Protein AF-A0A838DM68-F1 (afdb_monomer)

pLDDT: mean 91.08, std 8.53, range [46.16, 98.0]

Nearest PDB structures (foldseek):
  7clg-assembly1_A  TM=1.934E-01  e=6.313E-01  Staphylococcus aureus subsp. aureus USA300
  8fw5-assembly1_G  TM=3.088E-01  e=2.052E+00  Escherichia coli
  6ptv-assembly2_C  TM=2.788E-01  e=3.215E+00  Rickettsia rickettsii str. 'Sheila Smith'
  6uks-assembly1_A  TM=2.794E-01  e=6.670E+00  Mus musculus

Mean predicted aligned error: 4.14 Å

Foldseek 3Di:
DFWKKKKFWADPDDLVVVVVVLCVLVVFDWDWDDDPVFIWIWTDDPWKIKIKGADPDPDDPNDHSVNGGIMIIIATDPDDDPVCRVVVNVVVQVSSNVSVVVVLRIWIWMATRVNGTDDTDHD

Sequence (123 aa):
MAREMDIFVNTEESLEEFTNVLESLVGISAQRCSTNDEIWYELQDERTSLSVGTHEYINNQGMNFEAYRYDIEVREINIREAEERVQWLHDTAFMIFNRLKDTRRYPLLLADDLQKKVEEYQP

Radius of gyration: 13.77 Å; Cα contacts (8 Å, |Δi|>4): 224; chains: 1; bounding box: 33×27×34 Å

Solvent-accessible surface area (backbone atoms only — not comparable to full-atom values): 7014 Å² total; per-residue (Å²): 129,86,78,47,36,39,42,32,33,30,66,91,63,52,74,67,62,49,45,56,51,49,26,70,72,73,74,39,71,70,45,85,45,69,65,99,88,48,66,36,33,38,32,64,65,87,48,40,38,35,41,40,32,69,71,86,59,66,68,50,99,90,43,66,45,70,70,31,59,30,36,37,41,40,38,65,37,91,63,84,52,69,68,57,38,56,52,51,41,51,54,50,48,52,51,53,50,49,57,52,50,72,66,50,78,38,37,36,37,35,28,53,52,93,88,32,83,71,50,75,47,75,102

Secondary structure (DSSP, 8-state):
----EEEEE--SS-HHHHHHHHHHHHT-PEEEEE-SS-EEEEEE-SSEEEEEE---PPPBTTB-GGG--EEEEEEE-S---HHHHHHHHHHHHHHHHHHHHHHT-S-EEEEESTT-EEEEE--

Structure (mmCIF, N/CA/C/O backbone):
data_AF-A0A838DM68-F1
#
_entry.id   AF-A0A838DM68-F1
#
loop_
_atom_site.group_PDB
_atom_site.id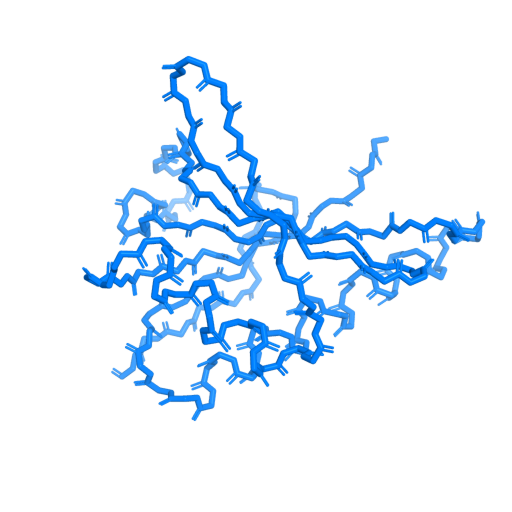
_atom_site.type_symbol
_atom_site.label_atom_id
_atom_site.label_alt_id
_atom_site.label_comp_id
_atom_site.label_asym_id
_atom_site.label_entity_id
_atom_site.label_seq_id
_atom_site.pdbx_PDB_ins_code
_atom_site.Cartn_x
_atom_site.Cartn_y
_atom_site.Cartn_z
_atom_site.occupancy
_atom_site.B_iso_or_equiv
_atom_site.auth_seq_id
_atom_site.auth_comp_id
_atom_site.auth_asym_id
_atom_site.auth_atom_id
_atom_site.pdbx_PDB_model_num
ATOM 1 N N . MET A 1 1 ? 8.138 11.518 -16.009 1.00 46.16 1 MET A N 1
ATOM 2 C CA . MET A 1 1 ? 7.432 11.453 -14.717 1.00 46.16 1 MET A CA 1
ATOM 3 C C . MET A 1 1 ? 7.438 9.995 -14.311 1.00 46.16 1 MET A C 1
ATOM 5 O O . MET A 1 1 ? 7.259 9.165 -15.199 1.00 46.16 1 MET A O 1
ATOM 9 N N . ALA A 1 2 ? 7.791 9.687 -13.063 1.00 53.88 2 ALA A N 1
ATOM 10 C CA . ALA A 1 2 ? 7.577 8.341 -12.540 1.00 53.88 2 ALA A CA 1
ATOM 11 C C . ALA A 1 2 ? 6.063 8.101 -12.557 1.00 53.88 2 ALA A C 1
ATOM 13 O O . ALA A 1 2 ? 5.314 9.038 -12.287 1.00 53.88 2 ALA A O 1
ATOM 14 N N . ARG A 1 3 ? 5.623 6.929 -13.013 1.00 67.44 3 ARG A N 1
ATOM 15 C CA . ARG A 1 3 ? 4.222 6.546 -12.847 1.00 67.44 3 ARG A CA 1
ATOM 16 C C . ARG A 1 3 ? 4.103 5.988 -11.440 1.00 67.44 3 ARG A C 1
ATOM 18 O O . ARG A 1 3 ? 4.962 5.219 -11.035 1.00 67.44 3 ARG A O 1
ATOM 25 N N . GLU A 1 4 ? 3.064 6.386 -10.736 1.00 78.62 4 GLU A N 1
ATOM 26 C CA . GLU A 1 4 ? 2.697 5.834 -9.439 1.00 78.62 4 GLU A CA 1
ATOM 27 C C . GLU A 1 4 ? 1.261 5.324 -9.532 1.00 78.62 4 GLU A C 1
ATOM 29 O O . GLU A 1 4 ? 0.455 5.802 -10.343 1.00 78.62 4 GLU A O 1
ATOM 34 N N . MET A 1 5 ? 0.983 4.273 -8.771 1.00 92.19 5 MET A N 1
ATOM 35 C CA . MET A 1 5 ? -0.366 3.763 -8.590 1.00 92.19 5 MET A CA 1
ATOM 36 C C . MET A 1 5 ? -0.701 3.826 -7.115 1.00 92.19 5 MET A C 1
ATOM 38 O O . MET A 1 5 ? 0.067 3.336 -6.288 1.00 92.19 5 MET A O 1
ATOM 42 N N . ASP A 1 6 ? -1.875 4.364 -6.820 1.00 93.94 6 ASP A N 1
ATOM 43 C CA . ASP A 1 6 ? -2.329 4.579 -5.456 1.00 93.94 6 ASP A CA 1
ATOM 44 C C . ASP A 1 6 ? -3.500 3.660 -5.146 1.00 93.94 6 ASP A C 1
ATOM 46 O O . ASP A 1 6 ? -4.475 3.555 -5.906 1.00 93.94 6 ASP A O 1
ATOM 50 N N . ILE A 1 7 ? -3.404 2.989 -4.003 1.00 95.88 7 ILE A N 1
ATOM 51 C CA . ILE A 1 7 ? -4.496 2.211 -3.430 1.00 95.88 7 ILE A CA 1
ATOM 52 C C . ILE A 1 7 ? -5.001 2.953 -2.205 1.00 95.88 7 ILE A C 1
ATOM 54 O O . ILE A 1 7 ? -4.374 2.952 -1.152 1.00 95.88 7 ILE A O 1
ATOM 58 N N . PHE A 1 8 ? -6.177 3.539 -2.339 1.00 95.81 8 PHE A N 1
ATOM 59 C CA . PHE A 1 8 ? -6.879 4.230 -1.276 1.00 95.81 8 PHE A CA 1
ATOM 60 C C . PHE A 1 8 ? -7.667 3.244 -0.427 1.00 95.81 8 PHE A C 1
ATOM 62 O O . PHE A 1 8 ? -8.373 2.375 -0.948 1.00 95.81 8 PHE A O 1
ATOM 69 N N . VAL A 1 9 ? -7.572 3.404 0.888 1.00 96.44 9 VAL A N 1
ATOM 70 C CA . VAL A 1 9 ? -8.137 2.492 1.878 1.00 96.44 9 VAL A CA 1
ATOM 71 C C . VAL A 1 9 ? -8.932 3.278 2.908 1.00 96.44 9 VAL A C 1
ATOM 73 O O . VAL A 1 9 ? -8.436 4.206 3.550 1.00 96.44 9 VAL A O 1
ATOM 76 N N . ASN A 1 10 ? -10.189 2.886 3.090 1.00 95.44 10 ASN A N 1
ATOM 77 C CA . ASN A 1 10 ? -10.987 3.361 4.206 1.00 95.44 10 ASN A CA 1
ATOM 78 C C . ASN A 1 10 ? -10.952 2.319 5.326 1.00 95.44 10 ASN A C 1
ATOM 80 O O . ASN A 1 10 ? -11.292 1.154 5.122 1.00 95.44 10 ASN A O 1
ATOM 84 N N . THR A 1 11 ? -10.526 2.737 6.511 1.00 94.88 11 THR A N 1
ATOM 85 C CA . THR A 1 11 ? -10.497 1.889 7.698 1.00 94.88 11 THR A CA 1
ATOM 86 C C . THR A 1 11 ? -10.563 2.739 8.963 1.00 94.88 11 THR A C 1
ATOM 88 O O . THR A 1 11 ? -10.032 3.853 9.024 1.00 94.88 11 THR A O 1
ATOM 91 N N . GLU A 1 12 ? -11.210 2.199 9.993 1.00 93.50 12 GLU A N 1
ATOM 92 C CA . GLU A 1 12 ? -11.199 2.776 11.342 1.00 93.50 12 GLU A CA 1
ATOM 93 C C . GLU A 1 12 ? -9.933 2.385 12.122 1.00 93.50 12 GLU A C 1
ATOM 95 O O . GLU A 1 12 ? -9.602 3.026 13.122 1.00 93.50 12 GLU A O 1
ATOM 100 N N . GLU A 1 13 ? -9.204 1.373 11.642 1.00 95.44 13 GLU A N 1
ATOM 101 C CA . GLU A 1 13 ? -7.940 0.909 12.216 1.00 95.44 13 GLU A CA 1
ATOM 102 C C . GLU A 1 13 ? -6.899 2.030 12.226 1.00 95.44 13 GLU A C 1
ATOM 104 O O . GLU A 1 13 ? -6.922 2.953 11.405 1.00 95.44 13 GLU A O 1
ATOM 109 N N . SER A 1 14 ? -5.973 1.962 13.177 1.00 96.19 14 SER A N 1
ATOM 110 C CA . SER A 1 14 ? -4.801 2.830 13.159 1.00 96.19 14 SER A CA 1
ATOM 111 C C . SER A 1 14 ? -3.884 2.493 11.978 1.00 96.19 14 SER A C 1
ATOM 113 O O . SER A 1 14 ? -3.875 1.370 11.472 1.00 96.19 14 SER A O 1
ATOM 115 N N . LEU A 1 15 ? -3.057 3.460 11.569 1.00 96.31 15 LEU A N 1
ATOM 116 C CA . LEU A 1 15 ? -2.091 3.273 10.484 1.00 96.31 15 LEU A CA 1
ATOM 117 C C . LEU A 1 15 ? -1.134 2.103 10.769 1.00 96.31 15 LEU A C 1
ATOM 119 O O . LEU A 1 15 ? -0.785 1.360 9.860 1.00 96.31 15 LEU A O 1
ATOM 123 N N . GLU A 1 16 ? -0.742 1.912 12.031 1.00 96.62 16 GLU A N 1
ATOM 124 C CA . GLU A 1 16 ? 0.112 0.798 12.459 1.00 96.62 16 GLU A CA 1
ATOM 125 C C . GLU A 1 16 ? -0.599 -0.555 12.318 1.00 96.62 16 GLU A C 1
ATOM 127 O O . GLU A 1 16 ? -0.048 -1.482 11.730 1.00 96.62 16 GLU A O 1
ATOM 132 N N . GLU A 1 17 ? -1.843 -0.671 12.793 1.00 96.88 17 GLU A N 1
ATOM 133 C CA . GLU A 1 17 ? -2.635 -1.901 12.654 1.00 96.88 17 GLU A CA 1
ATOM 134 C C . GLU A 1 17 ? -2.864 -2.266 11.187 1.00 96.88 17 GLU A C 1
ATOM 136 O O . GLU A 1 17 ? -2.680 -3.423 10.804 1.00 96.88 17 GLU A O 1
ATOM 141 N N . PHE A 1 18 ? -3.211 -1.276 10.363 1.00 97.44 18 PHE A N 1
ATOM 142 C CA . PHE A 1 18 ? -3.375 -1.470 8.930 1.00 97.44 18 PHE A CA 1
ATOM 143 C C . PHE A 1 18 ? -2.062 -1.900 8.263 1.00 97.44 18 PHE A C 1
ATOM 145 O O . PHE A 1 18 ? -2.042 -2.856 7.485 1.00 97.44 18 PHE A O 1
ATOM 152 N N . THR A 1 19 ? -0.949 -1.252 8.612 1.00 97.25 19 THR A N 1
ATOM 153 C CA . THR A 1 19 ? 0.369 -1.595 8.065 1.00 97.25 19 THR A CA 1
ATOM 154 C C . THR A 1 19 ? 0.761 -3.029 8.421 1.00 97.25 19 THR A C 1
ATOM 156 O O . THR A 1 19 ? 1.207 -3.755 7.541 1.00 97.25 19 THR A O 1
ATOM 159 N N . ASN A 1 20 ? 0.506 -3.496 9.647 1.00 96.50 20 ASN A N 1
ATOM 160 C CA . ASN A 1 20 ? 0.779 -4.886 10.045 1.00 96.50 20 ASN A CA 1
ATOM 161 C C . ASN A 1 20 ? -0.023 -5.909 9.211 1.00 96.50 20 ASN A C 1
ATOM 163 O O . ASN A 1 20 ? 0.456 -7.006 8.893 1.00 96.50 20 ASN A O 1
ATOM 167 N N . VAL A 1 21 ? -1.264 -5.565 8.839 1.00 95.38 21 VAL A N 1
ATOM 168 C CA . VAL A 1 21 ? -2.061 -6.378 7.906 1.00 95.38 21 VAL A CA 1
ATOM 169 C C . VAL A 1 21 ? -1.407 -6.376 6.528 1.00 95.38 21 VAL A C 1
ATOM 171 O O . VAL A 1 21 ? -1.262 -7.443 5.930 1.00 95.38 21 VAL A O 1
ATOM 174 N N . LEU A 1 22 ? -0.975 -5.211 6.039 1.00 96.06 22 LEU A N 1
ATOM 175 C CA . LEU A 1 22 ? -0.311 -5.096 4.746 1.00 96.06 22 LEU A CA 1
ATOM 176 C C . LEU A 1 22 ? 0.994 -5.898 4.701 1.00 96.06 22 LEU A C 1
ATOM 178 O O . LEU A 1 22 ? 1.165 -6.677 3.768 1.00 96.06 22 LEU A O 1
ATOM 182 N N . GLU A 1 23 ? 1.856 -5.794 5.717 1.00 96.12 23 GLU A N 1
ATOM 183 C CA . GLU A 1 23 ? 3.083 -6.595 5.852 1.00 96.12 23 GLU A CA 1
ATOM 184 C C . GLU A 1 23 ? 2.790 -8.090 5.703 1.00 96.12 23 GLU A C 1
ATOM 186 O O . GLU A 1 23 ? 3.454 -8.795 4.943 1.00 96.12 23 GLU A O 1
ATOM 191 N N . SER A 1 24 ? 1.749 -8.572 6.389 1.00 94.94 24 SER A N 1
ATOM 192 C CA . SER A 1 24 ? 1.332 -9.976 6.337 1.00 94.94 24 SER A CA 1
ATOM 193 C C . SER A 1 24 ? 0.818 -10.378 4.952 1.00 94.94 24 SER A C 1
ATOM 195 O O . SER A 1 24 ? 1.008 -11.518 4.526 1.00 94.94 24 SER A O 1
ATOM 197 N N . LEU A 1 25 ? 0.164 -9.455 4.240 1.00 93.88 25 LEU A N 1
ATOM 198 C CA . LEU A 1 25 ? -0.359 -9.689 2.896 1.00 93.88 25 LEU A CA 1
ATOM 199 C C . LEU A 1 25 ? 0.733 -9.683 1.833 1.00 93.88 25 LEU A C 1
ATOM 201 O O . LEU A 1 25 ? 0.629 -10.466 0.890 1.00 93.88 25 LEU A O 1
ATOM 205 N N . VAL A 1 26 ? 1.742 -8.818 1.937 1.00 92.88 26 VAL A N 1
ATOM 206 C CA . VAL A 1 26 ? 2.797 -8.684 0.916 1.00 92.88 26 VAL A CA 1
ATOM 207 C C . VAL A 1 26 ? 4.049 -9.498 1.241 1.00 92.88 26 VAL A C 1
ATOM 209 O O . VAL A 1 26 ? 4.782 -9.867 0.329 1.00 92.88 26 VAL A O 1
ATOM 212 N N . GLY A 1 27 ? 4.257 -9.858 2.509 1.00 94.19 27 GLY A N 1
ATOM 213 C CA . GLY A 1 27 ? 5.429 -10.600 2.974 1.00 94.19 27 GLY A CA 1
ATOM 214 C C . GLY A 1 27 ? 6.696 -9.746 3.085 1.00 94.19 27 GLY A C 1
ATOM 215 O O . GLY A 1 27 ? 7.796 -10.289 3.018 1.00 94.19 27 GLY A O 1
ATOM 216 N N . ILE A 1 28 ? 6.548 -8.427 3.229 1.00 94.50 28 ILE A N 1
ATOM 217 C CA . ILE A 1 28 ? 7.638 -7.450 3.339 1.00 94.50 28 ILE A CA 1
ATOM 218 C C . ILE A 1 28 ? 7.476 -6.737 4.676 1.00 94.50 28 ILE A C 1
ATOM 220 O O . ILE A 1 28 ? 6.361 -6.382 5.048 1.00 94.50 28 ILE A O 1
ATOM 224 N N . SER A 1 29 ? 8.578 -6.541 5.394 1.00 96.25 29 SER A N 1
ATOM 225 C CA . SER A 1 29 ? 8.564 -5.791 6.648 1.00 96.25 29 SER A CA 1
ATOM 226 C C . SER A 1 29 ? 8.516 -4.288 6.392 1.00 96.25 29 SER A C 1
ATOM 228 O O . SER A 1 29 ? 9.229 -3.766 5.536 1.00 96.25 29 SER A O 1
ATOM 230 N N . ALA A 1 30 ? 7.699 -3.608 7.177 1.00 96.75 30 ALA A N 1
ATOM 231 C CA . ALA A 1 30 ? 7.520 -2.181 7.198 1.00 96.75 30 ALA A CA 1
ATOM 232 C C . ALA A 1 30 ? 8.541 -1.522 8.120 1.00 96.75 30 ALA A C 1
ATOM 234 O O . ALA A 1 30 ? 8.799 -1.943 9.251 1.00 96.75 30 ALA A O 1
ATOM 235 N N . GLN A 1 31 ? 9.085 -0.416 7.643 1.00 97.44 31 GLN A N 1
ATOM 236 C CA . GLN A 1 31 ? 9.862 0.510 8.432 1.00 97.44 31 GLN A CA 1
ATOM 237 C C . GLN A 1 31 ? 8.992 1.719 8.755 1.00 97.44 31 GLN A C 1
ATOM 239 O O . GLN A 1 31 ? 8.477 2.385 7.861 1.00 97.44 31 GLN A O 1
ATOM 244 N N . ARG A 1 32 ? 8.854 2.032 10.044 1.00 96.94 32 ARG A N 1
ATOM 245 C CA . ARG A 1 32 ? 8.188 3.262 10.473 1.00 96.94 32 ARG A CA 1
ATOM 246 C C . ARG A 1 32 ? 9.069 4.468 10.162 1.00 96.94 32 ARG A C 1
ATOM 248 O O . ARG A 1 32 ? 10.194 4.561 10.660 1.00 96.94 32 ARG A O 1
ATOM 255 N N . CYS A 1 33 ? 8.510 5.421 9.439 1.00 96.12 33 CYS A N 1
ATOM 256 C CA . CYS A 1 33 ? 9.110 6.705 9.127 1.00 96.12 33 CYS A CA 1
ATOM 257 C C . CYS A 1 33 ? 8.288 7.829 9.772 1.00 96.12 33 CYS A C 1
ATOM 259 O O . CYS A 1 33 ? 7.094 7.691 10.042 1.00 96.12 33 CYS A O 1
ATOM 261 N N . SER A 1 34 ? 8.942 8.938 10.106 1.00 95.06 34 SER A N 1
ATOM 262 C CA . SER A 1 34 ? 8.238 10.097 10.651 1.00 95.06 34 SER A CA 1
ATOM 263 C C . SER A 1 34 ? 9.025 11.380 10.462 1.00 95.06 34 SER A C 1
ATOM 265 O O . SER A 1 34 ? 10.245 11.398 10.646 1.00 95.06 34 SER A O 1
ATOM 267 N N . THR A 1 35 ? 8.307 12.459 10.188 1.00 93.12 35 THR A N 1
ATOM 268 C CA . THR A 1 35 ? 8.780 13.841 10.299 1.00 93.12 35 THR A CA 1
ATOM 269 C C . THR A 1 35 ? 8.162 14.480 11.547 1.00 93.12 35 THR A C 1
ATOM 271 O O . THR A 1 35 ? 7.590 13.791 12.391 1.00 93.12 35 THR A O 1
ATOM 274 N N . ASN A 1 36 ? 8.300 15.799 11.705 1.00 89.12 36 ASN A N 1
ATOM 275 C CA . ASN A 1 36 ? 7.632 16.511 12.797 1.00 89.12 36 ASN A CA 1
ATOM 276 C C . ASN A 1 36 ? 6.103 16.524 12.640 1.00 89.12 36 ASN A C 1
ATOM 278 O O . ASN A 1 36 ? 5.404 16.641 13.644 1.00 89.12 36 ASN A O 1
ATOM 282 N N . ASP A 1 37 ? 5.612 16.395 11.406 1.00 88.00 37 ASP A N 1
ATOM 283 C CA . ASP A 1 37 ? 4.213 16.644 11.056 1.00 88.00 37 ASP A CA 1
ATOM 284 C C . ASP A 1 37 ? 3.486 15.380 10.567 1.00 88.00 37 ASP A C 1
ATOM 286 O O . ASP A 1 37 ? 2.258 15.342 10.571 1.00 88.00 37 ASP A O 1
ATOM 290 N N . GLU A 1 38 ? 4.221 14.323 10.202 1.00 92.25 38 GLU A N 1
ATOM 291 C CA . GLU A 1 38 ? 3.653 13.136 9.562 1.00 92.25 38 GLU A CA 1
ATOM 292 C C . GLU A 1 38 ? 4.328 11.833 10.010 1.00 92.25 38 GLU A C 1
ATOM 294 O O . GLU A 1 38 ? 5.514 11.794 10.351 1.00 92.25 38 GLU A O 1
ATOM 299 N N . ILE A 1 39 ? 3.557 10.744 9.997 1.00 94.94 39 ILE A N 1
ATOM 300 C CA . ILE A 1 39 ? 4.028 9.373 10.201 1.00 94.94 39 ILE A CA 1
ATOM 301 C C . ILE A 1 39 ? 3.554 8.549 9.010 1.00 94.94 39 ILE A C 1
ATOM 303 O O . ILE A 1 39 ? 2.366 8.554 8.697 1.00 94.94 39 ILE A O 1
ATOM 307 N N . TRP A 1 40 ? 4.469 7.793 8.415 1.00 97.44 40 TRP A N 1
ATOM 308 C CA . TRP A 1 40 ? 4.176 6.839 7.350 1.00 97.44 40 TRP A CA 1
ATOM 309 C C . TRP A 1 40 ? 5.009 5.572 7.544 1.00 97.44 40 TRP A C 1
ATOM 311 O O . TRP A 1 40 ? 5.900 5.514 8.398 1.00 97.44 40 TRP A O 1
ATOM 321 N N . TYR A 1 41 ? 4.706 4.542 6.770 1.00 98.00 41 TYR A N 1
ATOM 322 C CA . TYR A 1 41 ? 5.444 3.288 6.768 1.00 98.00 41 TYR A CA 1
ATOM 323 C C . TYR A 1 41 ? 5.950 2.978 5.367 1.00 98.00 41 TYR A C 1
ATOM 325 O O . TYR A 1 41 ? 5.221 3.149 4.396 1.00 98.00 41 TYR A O 1
ATOM 333 N N . GLU A 1 42 ? 7.187 2.504 5.271 1.00 97.62 42 GLU A N 1
ATOM 334 C CA . GLU A 1 42 ? 7.797 2.086 4.010 1.00 97.62 42 GLU A CA 1
ATOM 335 C C . GLU A 1 42 ? 8.013 0.575 4.006 1.00 97.62 42 GLU A C 1
ATOM 337 O O . GLU A 1 42 ? 8.621 0.031 4.927 1.00 97.62 42 GLU A O 1
ATOM 342 N N . LEU A 1 43 ? 7.537 -0.108 2.966 1.00 97.38 43 LEU A N 1
ATOM 343 C CA . LEU A 1 43 ? 7.812 -1.520 2.712 1.00 97.38 43 LEU A CA 1
ATOM 344 C C . LEU A 1 43 ? 8.589 -1.609 1.404 1.00 97.38 43 LEU A C 1
ATOM 346 O O . LEU A 1 43 ? 8.103 -1.157 0.371 1.00 97.38 43 LEU A O 1
ATOM 350 N N . GLN A 1 44 ? 9.780 -2.201 1.420 1.00 96.19 44 GLN A N 1
ATOM 351 C CA . GLN A 1 44 ? 10.631 -2.242 0.233 1.00 96.19 44 GLN A CA 1
ATOM 352 C C . GLN A 1 44 ? 11.249 -3.624 0.010 1.00 96.19 44 GLN A C 1
ATOM 354 O O . GLN A 1 44 ? 11.772 -4.240 0.940 1.00 96.19 44 GLN A O 1
ATOM 359 N N . ASP A 1 45 ? 11.238 -4.079 -1.244 1.00 93.81 45 ASP A N 1
ATOM 360 C CA . ASP A 1 45 ? 11.994 -5.242 -1.714 1.00 93.81 45 ASP A CA 1
ATOM 361 C C . ASP A 1 45 ? 13.003 -4.854 -2.819 1.00 93.81 45 ASP A C 1
ATOM 363 O O . ASP A 1 45 ? 13.462 -3.715 -2.899 1.00 93.81 45 ASP A O 1
ATOM 367 N N . GLU A 1 46 ? 13.438 -5.807 -3.646 1.00 93.81 46 GLU A N 1
ATOM 368 C CA . GLU A 1 46 ? 14.410 -5.543 -4.714 1.00 93.81 46 GLU A CA 1
ATOM 369 C C . GLU A 1 46 ? 13.858 -4.666 -5.853 1.00 93.81 46 GLU A C 1
ATOM 371 O O . GLU A 1 46 ? 14.641 -3.994 -6.535 1.00 93.81 46 GLU A O 1
ATOM 376 N N . ARG A 1 47 ? 12.539 -4.694 -6.087 1.00 93.88 47 ARG A N 1
ATOM 377 C CA . ARG A 1 47 ? 11.871 -4.116 -7.268 1.00 93.88 47 ARG A CA 1
ATOM 378 C C . ARG A 1 47 ? 10.691 -3.206 -6.944 1.00 93.88 47 ARG A C 1
ATOM 380 O O . ARG A 1 47 ? 10.231 -2.487 -7.829 1.00 93.88 47 ARG A O 1
ATOM 387 N N . THR A 1 48 ? 10.223 -3.214 -5.706 1.00 93.44 48 THR A N 1
ATOM 388 C CA . THR A 1 48 ? 9.020 -2.515 -5.262 1.00 93.44 48 THR A CA 1
ATOM 389 C C . THR A 1 48 ? 9.326 -1.704 -4.015 1.00 93.44 48 THR A C 1
ATOM 391 O O . THR A 1 48 ? 9.996 -2.180 -3.099 1.00 93.44 48 THR A O 1
ATOM 394 N N . SER A 1 49 ? 8.796 -0.488 -3.973 1.00 95.25 49 SER A N 1
ATOM 395 C CA . SER A 1 49 ? 8.675 0.309 -2.761 1.00 95.25 49 SER A CA 1
ATOM 396 C C . SER A 1 49 ? 7.211 0.690 -2.568 1.00 95.25 49 SER A C 1
ATOM 398 O O . SER A 1 49 ? 6.543 1.082 -3.526 1.00 95.25 49 SER A O 1
ATOM 400 N N . LEU A 1 50 ? 6.715 0.518 -1.347 1.00 96.56 50 LEU A N 1
ATOM 401 C CA . LEU A 1 50 ? 5.377 0.897 -0.918 1.00 96.56 50 LEU A CA 1
ATOM 402 C C . LEU A 1 50 ? 5.508 1.947 0.176 1.00 96.56 50 LEU A C 1
ATOM 404 O O . LEU A 1 50 ? 6.188 1.691 1.172 1.00 96.56 50 LEU A O 1
ATOM 408 N N . SER A 1 51 ? 4.809 3.064 0.031 1.00 96.69 51 SER A N 1
ATOM 409 C CA . SER A 1 51 ? 4.633 4.041 1.107 1.00 96.69 51 SER A CA 1
ATOM 410 C C . SER A 1 51 ? 3.189 3.994 1.577 1.00 96.69 51 SER A C 1
ATOM 412 O O . SER A 1 51 ? 2.277 4.044 0.760 1.00 96.69 51 SER A O 1
ATOM 414 N N . VAL A 1 52 ? 2.977 3.880 2.885 1.00 97.50 52 VAL A N 1
ATOM 415 C CA . VAL A 1 52 ? 1.647 3.818 3.496 1.00 97.50 52 VAL A CA 1
ATOM 416 C C . VAL A 1 52 ? 1.493 4.968 4.468 1.00 97.50 52 VAL A C 1
ATOM 418 O O . VAL A 1 52 ? 2.225 5.048 5.459 1.00 97.50 52 VAL A O 1
ATOM 421 N N . GLY A 1 53 ? 0.536 5.844 4.205 1.00 96.62 53 GLY A N 1
ATOM 422 C CA . GLY A 1 53 ? 0.388 7.078 4.959 1.00 96.62 53 GLY A CA 1
ATOM 423 C C . GLY A 1 53 ? -1.024 7.627 4.929 1.00 96.62 53 GLY A C 1
ATOM 424 O O . GLY A 1 53 ? -1.979 6.958 4.541 1.00 96.62 53 GLY A O 1
ATOM 425 N N . THR A 1 54 ? -1.145 8.847 5.432 1.00 94.12 54 THR A N 1
ATOM 426 C CA . THR A 1 54 ? -2.302 9.701 5.174 1.00 94.12 54 THR A CA 1
ATOM 427 C C . THR A 1 54 ? -2.054 10.503 3.910 1.00 94.12 54 THR A C 1
ATOM 429 O O . THR A 1 54 ? -0.910 10.809 3.600 1.00 94.12 54 THR A O 1
ATOM 432 N N . HIS A 1 55 ? -3.121 10.950 3.258 1.00 91.31 55 HIS A N 1
ATOM 433 C CA . HIS A 1 55 ? -3.004 11.812 2.092 1.00 91.31 55 HIS A CA 1
ATOM 434 C C . HIS A 1 55 ? -3.819 13.094 2.226 1.00 91.31 55 HIS A C 1
ATOM 436 O O . HIS A 1 55 ? -4.825 13.160 2.932 1.00 91.31 55 HIS A O 1
ATOM 442 N N . GLU A 1 56 ? -3.433 14.099 1.445 1.00 87.06 56 GLU A N 1
ATOM 443 C CA . GLU A 1 56 ? -4.150 15.374 1.333 1.00 87.06 56 GLU A CA 1
ATOM 444 C C . GLU A 1 56 ? -5.034 15.450 0.072 1.00 87.06 56 GLU A C 1
ATOM 446 O O . GLU A 1 56 ? -5.532 16.523 -0.278 1.00 87.06 56 GLU A O 1
ATOM 451 N N . TYR A 1 57 ? -5.238 14.331 -0.641 1.00 86.44 57 TYR A N 1
ATOM 452 C CA . TYR A 1 57 ? -6.080 14.319 -1.841 1.00 86.44 57 TYR A CA 1
ATOM 453 C C . TYR A 1 57 ? -7.516 14.746 -1.544 1.00 86.44 57 TYR A C 1
ATOM 455 O O . TYR A 1 57 ? -8.221 14.148 -0.732 1.00 86.44 57 TYR A O 1
ATOM 463 N N . ILE A 1 58 ? -7.951 15.763 -2.284 1.00 84.56 58 ILE A N 1
ATOM 464 C CA . ILE A 1 58 ? -9.316 16.277 -2.257 1.00 84.56 58 ILE A CA 1
ATOM 465 C C . ILE A 1 58 ? -10.179 15.592 -3.311 1.00 84.56 58 ILE A C 1
ATOM 467 O O . ILE A 1 58 ? -9.696 15.104 -4.335 1.00 84.56 58 ILE A O 1
ATOM 471 N N . ASN A 1 59 ? -11.487 15.643 -3.097 1.00 85.81 59 ASN A N 1
ATOM 472 C CA . ASN A 1 59 ? -12.471 15.119 -4.033 1.00 85.81 59 ASN A CA 1
ATOM 473 C C . ASN A 1 59 ? -12.318 15.730 -5.432 1.00 85.81 59 ASN A C 1
ATOM 475 O O . ASN A 1 59 ? -12.322 16.950 -5.605 1.00 85.81 59 ASN A O 1
ATOM 479 N N . ASN A 1 60 ? -12.207 14.874 -6.448 1.00 79.50 60 ASN A N 1
ATOM 480 C CA . ASN A 1 60 ? -11.931 15.294 -7.819 1.00 79.50 60 ASN A CA 1
ATOM 481 C C . ASN A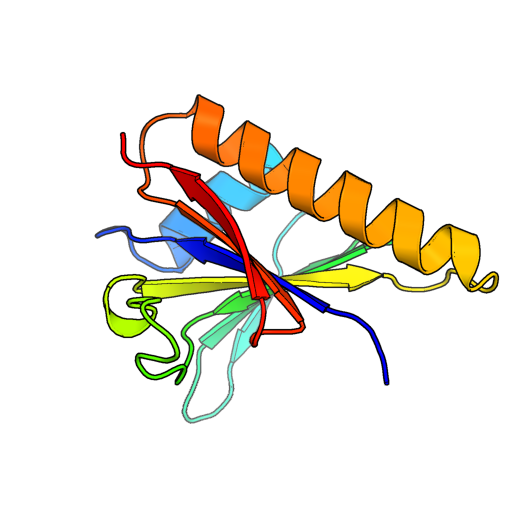 1 60 ? -12.627 14.378 -8.831 1.00 79.50 60 ASN A C 1
ATOM 483 O O . ASN A 1 60 ? -12.642 13.165 -8.663 1.00 79.50 60 ASN A O 1
ATOM 487 N N . GLN A 1 61 ? -13.202 14.952 -9.894 1.00 70.81 61 GLN A N 1
ATOM 488 C CA . GLN A 1 61 ? -13.805 14.215 -11.022 1.00 70.81 61 GLN A CA 1
ATOM 489 C C . GLN A 1 61 ? -14.738 13.044 -10.622 1.00 70.81 61 GLN A C 1
ATOM 491 O O . GLN A 1 61 ? -14.789 12.016 -11.291 1.00 70.81 61 GLN A O 1
ATOM 496 N N . GLY A 1 62 ? -15.504 13.192 -9.534 1.00 73.69 62 GLY A N 1
ATOM 497 C CA . GLY A 1 62 ? -16.425 12.153 -9.047 1.00 73.69 62 GLY A CA 1
ATOM 498 C C . GLY A 1 62 ? -15.775 11.047 -8.203 1.00 73.69 62 GLY A C 1
ATOM 499 O O . GLY A 1 62 ? -16.455 10.092 -7.837 1.00 73.69 62 GLY A O 1
ATOM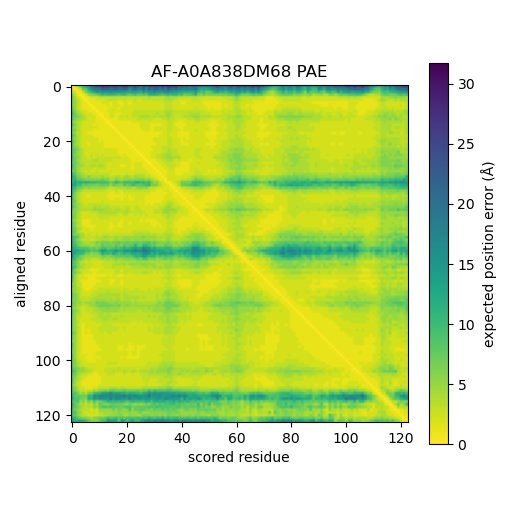 500 N N . MET A 1 63 ? -14.490 11.174 -7.872 1.00 81.44 63 MET A N 1
ATOM 501 C CA . MET A 1 63 ? -13.791 10.356 -6.881 1.00 81.44 63 MET A CA 1
ATOM 502 C C . MET A 1 63 ? -13.838 11.051 -5.519 1.00 81.44 63 MET A C 1
ATOM 504 O O . MET A 1 63 ? -13.499 12.231 -5.408 1.00 81.44 63 MET A O 1
ATOM 508 N N . ASN A 1 64 ? -14.279 10.316 -4.496 1.00 85.75 64 ASN A N 1
ATOM 509 C CA . ASN A 1 64 ? -14.381 10.807 -3.125 1.00 85.75 64 ASN A CA 1
ATOM 510 C C . ASN A 1 64 ? -13.150 10.379 -2.311 1.00 85.75 64 ASN A C 1
ATOM 512 O O . ASN A 1 64 ? -13.263 9.512 -1.447 1.00 85.75 64 ASN A O 1
ATOM 516 N N . PHE A 1 65 ? -11.972 10.915 -2.643 1.00 87.25 65 PHE A N 1
ATOM 517 C CA . PHE A 1 65 ? -10.718 10.558 -1.970 1.00 87.25 65 PHE A CA 1
ATOM 518 C C . PHE A 1 65 ? -10.771 10.839 -0.467 1.00 87.25 65 PHE A C 1
ATOM 520 O O . PHE A 1 65 ? -10.273 10.035 0.305 1.00 87.25 65 PHE A O 1
ATOM 527 N N . GLU A 1 66 ? -11.473 11.891 -0.038 1.00 88.31 66 GLU A N 1
ATOM 528 C CA . GLU A 1 66 ? -11.620 12.246 1.383 1.00 88.31 66 GLU A CA 1
ATOM 529 C C . GLU A 1 66 ? -12.352 11.170 2.212 1.00 88.31 66 GLU A C 1
ATOM 531 O O . GLU A 1 66 ? -12.304 11.195 3.440 1.00 88.31 66 GLU A O 1
ATOM 536 N N . ALA A 1 67 ? -13.045 10.222 1.566 1.00 90.56 67 ALA A N 1
ATOM 537 C CA . ALA A 1 67 ? -13.651 9.077 2.246 1.00 90.56 67 ALA A CA 1
ATOM 538 C C . ALA A 1 67 ? -12.662 7.942 2.548 1.00 90.56 67 ALA A C 1
ATOM 540 O O . ALA A 1 67 ? -13.017 7.011 3.272 1.00 90.56 67 ALA A O 1
ATOM 541 N N . TYR A 1 68 ? -11.454 7.996 1.993 1.00 93.06 68 TYR A N 1
ATOM 542 C CA . TYR A 1 68 ? -10.382 7.049 2.251 1.00 93.06 68 TYR A CA 1
ATOM 543 C C . TYR A 1 68 ? -9.376 7.728 3.168 1.00 93.06 68 TYR A C 1
ATOM 545 O O . TYR A 1 68 ? -9.017 8.884 2.984 1.00 93.06 68 TYR A O 1
ATOM 553 N N . ARG A 1 69 ? -8.999 7.033 4.237 1.00 94.00 69 ARG A N 1
ATOM 554 C CA . ARG A 1 69 ? -8.179 7.618 5.299 1.00 94.00 69 ARG A CA 1
ATOM 555 C C . ARG A 1 69 ? -6.694 7.515 4.979 1.00 94.00 69 ARG A C 1
ATOM 557 O O . ARG A 1 69 ? -5.918 8.373 5.397 1.00 94.00 69 ARG A O 1
ATOM 564 N N . TYR A 1 70 ? -6.328 6.431 4.307 1.00 96.50 70 TYR A N 1
ATOM 565 C CA . TYR A 1 70 ? -4.957 6.074 3.996 1.00 96.50 70 TYR A CA 1
ATOM 566 C C . TYR A 1 70 ? -4.816 5.765 2.514 1.00 96.50 70 TYR A C 1
ATOM 568 O O . TYR A 1 70 ? -5.765 5.304 1.874 1.00 96.50 70 TYR A O 1
ATOM 576 N N . ASP A 1 71 ? -3.614 5.955 2.001 1.00 95.69 71 ASP A N 1
ATOM 577 C CA . ASP A 1 71 ? -3.179 5.503 0.692 1.00 95.69 71 ASP A CA 1
ATOM 578 C C . AS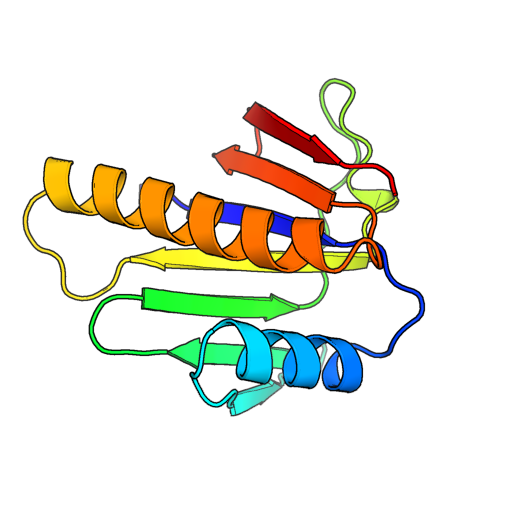P A 1 71 ? -1.957 4.590 0.818 1.00 95.69 71 ASP A C 1
ATOM 580 O O . ASP A 1 71 ? -1.167 4.669 1.762 1.00 95.69 71 ASP A O 1
ATOM 584 N N . ILE A 1 72 ? -1.851 3.670 -0.136 1.00 96.75 72 ILE A N 1
ATOM 585 C CA . ILE A 1 72 ? -0.635 2.927 -0.423 1.00 96.75 72 ILE A CA 1
ATOM 586 C C . ILE A 1 72 ? -0.147 3.415 -1.775 1.00 96.75 72 ILE A C 1
ATOM 588 O O . ILE A 1 72 ? -0.736 3.073 -2.804 1.00 96.75 72 ILE A O 1
ATOM 592 N N . GLU A 1 73 ? 0.945 4.158 -1.757 1.00 95.44 73 GLU A N 1
ATOM 593 C CA . GLU A 1 73 ? 1.654 4.539 -2.962 1.00 95.44 73 GLU A CA 1
ATOM 594 C C . GLU A 1 73 ? 2.560 3.380 -3.392 1.00 95.44 73 GLU A C 1
ATOM 596 O O . GLU A 1 73 ? 3.450 2.957 -2.649 1.00 95.44 73 GLU A O 1
ATOM 601 N N . VAL A 1 74 ? 2.341 2.858 -4.599 1.00 95.19 74 VAL A N 1
ATOM 602 C CA . VAL A 1 74 ? 3.150 1.786 -5.189 1.00 95.19 74 VAL A CA 1
ATOM 603 C C . VAL A 1 74 ? 4.140 2.389 -6.177 1.00 95.19 74 VAL A C 1
ATOM 605 O O . VAL A 1 74 ? 3.746 3.075 -7.122 1.00 95.19 74 VAL A O 1
ATOM 608 N N . ARG A 1 75 ? 5.429 2.086 -5.996 1.00 92.69 75 ARG A N 1
ATOM 609 C CA . ARG A 1 75 ? 6.506 2.504 -6.901 1.00 92.69 75 ARG A CA 1
ATOM 610 C C . ARG A 1 75 ? 7.396 1.339 -7.295 1.00 92.69 75 ARG A C 1
ATOM 612 O O . ARG A 1 75 ? 7.778 0.507 -6.470 1.00 92.69 75 ARG A O 1
ATOM 619 N N . GLU A 1 76 ? 7.803 1.321 -8.555 1.00 92.50 76 GLU A N 1
ATOM 620 C CA . GLU A 1 76 ? 8.859 0.445 -9.031 1.00 92.50 76 GLU A CA 1
ATOM 621 C C . GLU A 1 76 ? 10.248 1.031 -8.750 1.00 92.50 76 GLU A C 1
ATOM 623 O O . GLU A 1 76 ? 10.510 2.222 -8.932 1.00 92.50 76 GLU A O 1
ATOM 628 N N . ILE A 1 77 ? 11.182 0.173 -8.354 1.00 93.31 77 ILE A N 1
ATOM 629 C CA . ILE A 1 77 ? 12.587 0.528 -8.149 1.00 93.31 77 ILE A CA 1
ATOM 630 C C . ILE A 1 77 ? 13.489 -0.455 -8.890 1.00 93.31 77 ILE A C 1
ATOM 632 O O . ILE A 1 77 ? 13.122 -1.592 -9.157 1.00 93.31 77 ILE A O 1
ATOM 636 N N . ASN A 1 78 ? 14.693 -0.014 -9.255 1.00 92.19 78 ASN A N 1
ATOM 637 C CA . ASN A 1 78 ? 15.727 -0.851 -9.881 1.00 92.19 78 ASN A CA 1
ATOM 638 C C . ASN A 1 78 ? 15.359 -1.530 -11.225 1.00 92.19 78 ASN A C 1
ATOM 640 O O . ASN A 1 78 ? 16.112 -2.383 -11.696 1.00 92.19 78 ASN A O 1
ATOM 644 N N . ILE A 1 79 ? 14.277 -1.121 -11.899 1.00 90.69 79 ILE A N 1
ATOM 645 C CA . ILE A 1 79 ? 13.884 -1.633 -13.224 1.00 90.69 79 ILE A CA 1
ATOM 646 C C . ILE A 1 79 ? 14.287 -0.638 -14.325 1.00 90.69 79 ILE A C 1
ATOM 648 O O . ILE A 1 79 ? 13.860 0.520 -14.355 1.00 90.69 79 ILE A O 1
ATOM 652 N N . ARG A 1 80 ? 15.133 -1.084 -15.260 1.00 90.62 80 ARG A N 1
ATOM 653 C CA .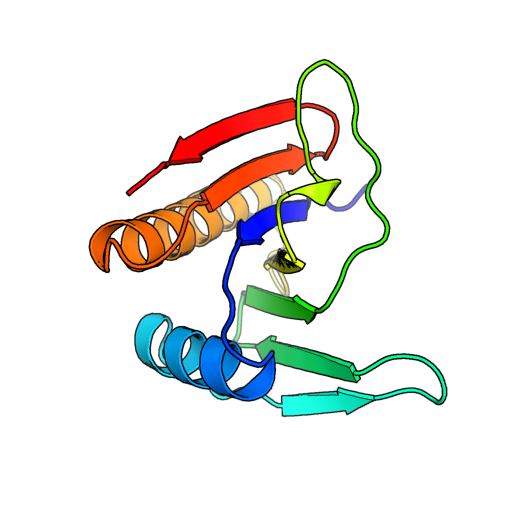 ARG A 1 80 ? 15.70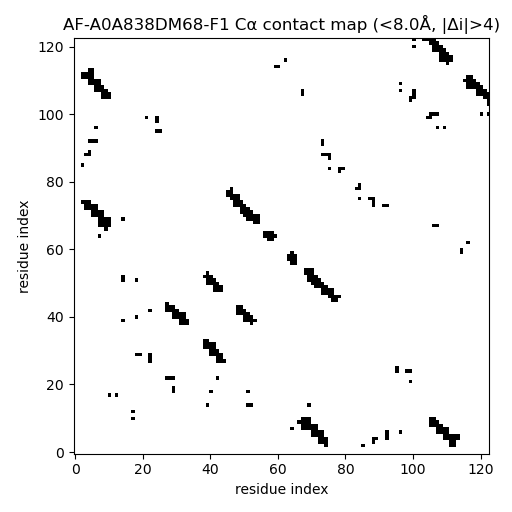7 -0.214 -16.306 1.00 90.62 80 ARG A CA 1
ATOM 654 C C . ARG A 1 80 ? 14.777 -0.008 -17.497 1.00 90.62 80 ARG A C 1
ATOM 656 O O . ARG A 1 80 ? 14.667 1.115 -17.992 1.00 90.62 80 ARG A O 1
ATOM 663 N N . GLU A 1 81 ? 14.108 -1.066 -17.937 1.00 93.50 81 GLU A N 1
ATOM 664 C CA . GLU A 1 81 ? 13.281 -1.042 -19.141 1.00 93.50 81 GLU A CA 1
ATOM 665 C C . GLU A 1 81 ? 11.923 -0.394 -18.862 1.00 93.50 81 GLU A C 1
ATOM 667 O O . GLU A 1 81 ? 11.241 -0.729 -17.897 1.00 93.50 81 GLU A O 1
ATOM 672 N N . ALA A 1 82 ? 11.524 0.568 -19.697 1.00 89.75 82 ALA A N 1
ATOM 673 C CA . ALA A 1 82 ? 10.333 1.380 -19.439 1.00 89.75 82 ALA A CA 1
ATOM 674 C C . ALA A 1 82 ? 9.024 0.585 -19.511 1.00 89.75 82 ALA A C 1
ATOM 676 O O . ALA A 1 82 ? 8.122 0.818 -18.713 1.00 89.75 82 ALA A O 1
ATOM 677 N N . GLU A 1 83 ? 8.934 -0.351 -20.451 1.00 90.69 83 GLU A N 1
ATOM 678 C CA . GLU A 1 83 ? 7.770 -1.228 -20.595 1.00 90.69 83 GLU A CA 1
ATOM 679 C C . GLU A 1 83 ? 7.663 -2.195 -19.409 1.00 90.69 83 GLU A C 1
ATOM 681 O O . GLU A 1 83 ? 6.575 -2.374 -18.864 1.00 90.69 83 GLU A O 1
ATOM 686 N N . GLU A 1 84 ? 8.798 -2.736 -18.946 1.00 93.56 84 GLU A N 1
ATOM 687 C CA . GLU A 1 84 ? 8.849 -3.588 -17.752 1.00 93.56 84 GLU A CA 1
ATOM 688 C C . GLU A 1 84 ? 8.418 -2.814 -16.503 1.00 93.56 84 GLU A C 1
ATOM 690 O O . GLU A 1 84 ? 7.645 -3.345 -15.715 1.00 93.56 84 GLU A O 1
ATOM 695 N N . ARG A 1 85 ? 8.837 -1.547 -16.348 1.00 91.06 85 ARG A N 1
ATOM 696 C CA . ARG A 1 85 ? 8.403 -0.693 -15.226 1.00 91.06 85 ARG A CA 1
ATOM 697 C C . ARG A 1 85 ? 6.888 -0.575 -15.147 1.00 91.06 85 ARG A C 1
ATOM 699 O O . ARG A 1 85 ? 6.310 -0.816 -14.095 1.00 91.06 85 ARG A O 1
ATOM 706 N N . VAL A 1 86 ? 6.251 -0.231 -16.266 1.00 90.44 86 VAL A N 1
ATOM 707 C CA . VAL A 1 86 ? 4.796 -0.036 -16.322 1.00 90.44 86 VAL A CA 1
ATOM 708 C C . VAL A 1 86 ? 4.060 -1.338 -16.026 1.00 90.44 86 VAL A C 1
ATOM 710 O O . VAL A 1 86 ? 3.120 -1.337 -15.235 1.00 90.44 86 VAL A O 1
ATOM 713 N N . GLN A 1 87 ? 4.490 -2.444 -16.636 1.00 92.50 87 GLN A N 1
ATOM 714 C CA . GLN A 1 87 ? 3.866 -3.744 -16.407 1.00 92.50 87 GLN A CA 1
ATOM 715 C C . GLN A 1 87 ? 4.028 -4.187 -14.947 1.00 92.50 87 GLN A C 1
ATOM 717 O O . GLN A 1 87 ? 3.052 -4.588 -14.322 1.00 92.50 87 GLN A O 1
ATOM 722 N N . TRP A 1 88 ? 5.234 -4.050 -14.387 1.00 94.62 88 TRP A N 1
ATOM 723 C CA . TRP A 1 88 ? 5.526 -4.418 -13.003 1.00 94.62 88 TRP A CA 1
ATOM 724 C C . TRP A 1 88 ? 4.711 -3.600 -12.003 1.00 94.62 88 TRP A C 1
ATOM 726 O O . TRP A 1 88 ? 4.142 -4.166 -11.069 1.00 94.62 88 TRP A O 1
ATOM 736 N N . LEU A 1 89 ? 4.628 -2.284 -12.216 1.00 93.19 89 LEU A N 1
ATOM 737 C CA . LEU A 1 89 ? 3.838 -1.382 -11.386 1.00 93.19 89 LEU A CA 1
ATOM 738 C C . LEU A 1 89 ? 2.359 -1.789 -11.386 1.00 93.19 89 LEU A C 1
ATOM 740 O O . LEU A 1 89 ? 1.780 -1.978 -10.316 1.00 93.19 89 LEU A O 1
ATOM 744 N N . HIS A 1 90 ? 1.774 -2.000 -12.571 1.00 93.31 90 HIS A N 1
ATOM 745 C CA . HIS A 1 90 ? 0.388 -2.453 -12.689 1.00 93.31 90 HIS A CA 1
ATOM 746 C C . HIS A 1 90 ? 0.170 -3.799 -12.000 1.00 93.31 90 HIS A C 1
ATOM 748 O O . HIS A 1 90 ? -0.718 -3.910 -11.156 1.00 93.31 90 HIS A O 1
ATOM 754 N N . ASP A 1 91 ? 0.977 -4.810 -12.318 1.00 95.00 91 ASP A N 1
ATOM 755 C CA . ASP A 1 91 ? 0.804 -6.155 -11.765 1.00 95.00 91 ASP A CA 1
ATOM 756 C C . ASP A 1 91 ? 0.909 -6.151 -10.237 1.00 95.00 91 ASP A C 1
ATOM 758 O O . ASP A 1 91 ? 0.115 -6.800 -9.550 1.00 95.00 91 ASP A O 1
ATOM 762 N N . THR A 1 92 ? 1.842 -5.368 -9.696 1.00 94.94 92 THR A N 1
ATOM 763 C CA . THR A 1 92 ? 2.055 -5.254 -8.252 1.00 94.94 92 THR A CA 1
ATOM 764 C C . THR A 1 92 ? 0.898 -4.532 -7.566 1.00 94.94 92 THR A C 1
ATOM 766 O O . THR A 1 92 ? 0.355 -5.051 -6.589 1.00 94.94 92 THR A O 1
ATOM 769 N N . ALA A 1 93 ? 0.456 -3.387 -8.094 1.00 95.38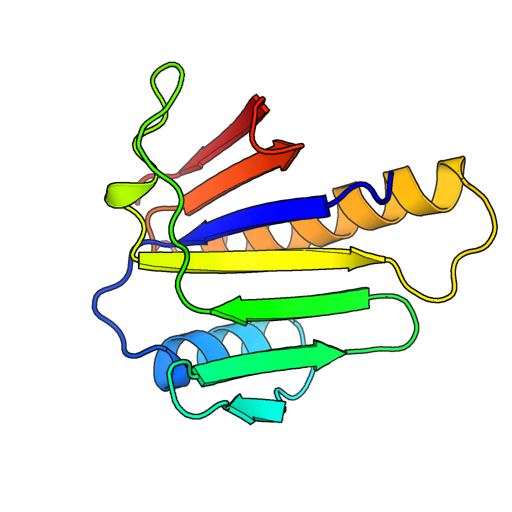 93 ALA A N 1
ATOM 770 C CA . ALA A 1 93 ? -0.673 -2.648 -7.534 1.00 95.38 93 ALA A CA 1
ATOM 771 C C . ALA A 1 93 ? -1.970 -3.475 -7.580 1.00 95.38 93 ALA A C 1
ATOM 773 O O . ALA A 1 93 ? -2.673 -3.589 -6.574 1.00 95.38 93 ALA A O 1
ATOM 774 N N . PHE A 1 94 ? -2.257 -4.144 -8.702 1.00 96.19 94 PHE A N 1
ATOM 775 C CA . PHE A 1 94 ? -3.416 -5.034 -8.816 1.00 96.19 94 PHE A CA 1
ATOM 776 C C . PHE A 1 94 ? -3.320 -6.242 -7.883 1.00 96.19 94 PHE A C 1
ATOM 778 O O . PHE A 1 94 ? -4.330 -6.654 -7.310 1.00 96.19 94 PHE A O 1
ATOM 785 N N . MET A 1 95 ? -2.133 -6.824 -7.703 1.00 96.38 95 MET A N 1
ATOM 786 C CA . MET A 1 95 ? -1.940 -7.915 -6.750 1.00 96.38 95 MET A CA 1
ATOM 787 C C . MET A 1 95 ? -2.266 -7.459 -5.321 1.00 96.38 95 MET A C 1
ATOM 789 O O . MET A 1 95 ? -3.011 -8.152 -4.625 1.00 96.38 95 MET A O 1
ATOM 793 N N . ILE A 1 96 ? -1.736 -6.312 -4.884 1.00 96.75 96 ILE A N 1
ATOM 794 C CA . ILE A 1 96 ? -1.972 -5.771 -3.537 1.00 96.75 96 ILE A CA 1
ATOM 795 C C . ILE A 1 96 ? -3.454 -5.431 -3.354 1.00 96.75 96 ILE A C 1
ATOM 797 O O . ILE A 1 96 ? -4.065 -5.871 -2.378 1.00 96.75 96 ILE A O 1
ATOM 801 N N . PHE A 1 97 ? -4.055 -4.731 -4.321 1.00 97.25 97 PHE A N 1
ATOM 802 C CA . PHE A 1 97 ? -5.473 -4.378 -4.300 1.00 97.25 97 PHE A CA 1
ATOM 803 C C . PHE A 1 97 ? -6.363 -5.617 -4.177 1.00 97.25 97 PHE A C 1
ATOM 805 O O . PHE A 1 97 ? -7.239 -5.662 -3.316 1.00 97.25 97 PHE A O 1
ATOM 812 N N . ASN A 1 98 ? -6.117 -6.654 -4.984 1.00 96.81 98 ASN A N 1
ATOM 813 C CA . ASN A 1 98 ? -6.902 -7.887 -4.935 1.00 96.81 98 ASN A CA 1
ATOM 814 C C . ASN A 1 98 ? -6.722 -8.635 -3.609 1.00 96.81 98 ASN A C 1
ATOM 816 O O . ASN A 1 98 ? -7.707 -9.089 -3.038 1.00 96.81 98 ASN A O 1
ATOM 820 N N . ARG A 1 99 ? -5.501 -8.701 -3.062 1.00 96.25 99 ARG A N 1
ATOM 821 C CA . ARG A 1 99 ? -5.267 -9.308 -1.740 1.00 96.25 99 ARG A CA 1
ATOM 822 C C . ARG A 1 99 ? -6.016 -8.572 -0.630 1.00 96.25 99 ARG A C 1
ATOM 824 O O . ARG A 1 99 ? -6.618 -9.221 0.221 1.00 96.25 99 ARG A O 1
ATOM 831 N N . LEU A 1 100 ? -6.021 -7.238 -0.649 1.00 96.38 100 LEU A N 1
ATOM 832 C CA . LEU A 1 100 ? -6.793 -6.426 0.296 1.00 96.38 100 LEU A CA 1
ATOM 833 C C . LEU A 1 100 ? -8.300 -6.629 0.105 1.00 96.38 100 LEU A C 1
ATOM 835 O O . LEU A 1 100 ? -9.023 -6.839 1.079 1.00 96.38 100 LEU A O 1
ATOM 839 N N . LYS A 1 101 ? -8.771 -6.625 -1.142 1.00 95.69 101 LYS A N 1
ATOM 840 C CA . LYS A 1 101 ? -10.170 -6.865 -1.513 1.00 95.69 101 LYS A CA 1
ATOM 841 C C . LYS A 1 101 ? -10.660 -8.231 -1.040 1.00 95.69 101 LYS A C 1
ATOM 843 O O . LYS A 1 101 ? -11.755 -8.327 -0.489 1.00 95.69 101 LYS A O 1
ATOM 848 N N . ASP A 1 102 ? -9.835 -9.265 -1.168 1.00 95.62 102 ASP A N 1
ATOM 849 C CA . ASP A 1 102 ? -10.152 -10.629 -0.736 1.00 95.62 102 ASP A CA 1
ATOM 850 C C . ASP A 1 102 ? -10.338 -10.745 0.783 1.00 95.62 102 ASP A C 1
ATOM 852 O O . ASP A 1 102 ? -11.069 -11.625 1.244 1.00 95.62 102 ASP A O 1
ATOM 856 N N . THR A 1 103 ? -9.765 -9.826 1.573 1.00 93.81 103 THR A N 1
ATOM 857 C CA . THR A 1 103 ? -10.059 -9.752 3.014 1.00 93.81 103 THR A CA 1
ATOM 858 C C . THR A 1 103 ? -11.500 -9.330 3.296 1.00 93.81 103 THR A C 1
ATOM 860 O O . THR A 1 103 ? -12.030 -9.647 4.359 1.00 93.81 103 THR A O 1
ATOM 863 N N . ARG A 1 104 ? -12.136 -8.609 2.359 1.00 93.06 104 ARG A N 1
ATOM 864 C CA . ARG A 1 104 ? -13.461 -7.984 2.490 1.00 93.06 104 ARG A CA 1
ATOM 865 C C . ARG A 1 104 ? -13.616 -7.064 3.704 1.00 93.06 104 ARG A C 1
ATOM 867 O O . ARG A 1 104 ? -14.731 -6.845 4.166 1.00 93.06 104 ARG A O 1
ATOM 874 N N . ARG A 1 105 ? -12.510 -6.541 4.237 1.00 92.88 105 ARG A N 1
ATOM 875 C CA . ARG A 1 105 ? -12.514 -5.680 5.431 1.00 92.88 105 ARG A CA 1
ATOM 876 C C . ARG A 1 105 ? -12.623 -4.198 5.104 1.00 92.88 105 ARG A C 1
ATOM 878 O O . ARG A 1 105 ? -13.126 -3.440 5.922 1.00 92.88 105 ARG A O 1
ATOM 885 N N . TYR A 1 106 ? -12.148 -3.801 3.928 1.00 94.44 106 TYR A N 1
ATOM 886 C CA . TYR A 1 106 ? -11.898 -2.403 3.605 1.00 94.44 106 TYR A CA 1
ATOM 887 C C . TYR A 1 106 ? -12.64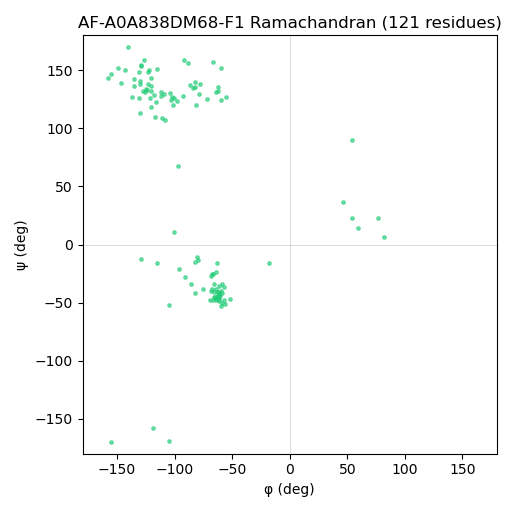4 -2.004 2.332 1.00 94.44 106 TYR A C 1
ATOM 889 O O . TYR A 1 106 ? -12.572 -2.735 1.340 1.00 94.44 106 TYR A O 1
ATOM 897 N N . PRO A 1 107 ? -13.328 -0.851 2.313 1.00 95.50 107 PRO A N 1
ATOM 898 C CA . PRO A 1 107 ? -13.576 -0.130 1.077 1.00 95.50 107 PRO A CA 1
ATOM 899 C C . PRO A 1 107 ? -12.242 0.305 0.461 1.00 95.50 107 PRO A C 1
ATOM 901 O O . PRO A 1 107 ? -11.385 0.859 1.154 1.00 95.50 107 PRO A O 1
ATOM 904 N N . LEU A 1 108 ? -12.074 0.052 -0.835 1.00 95.69 108 LEU A N 1
ATOM 905 C CA . LEU A 1 108 ? -10.831 0.284 -1.569 1.00 95.69 108 LEU A CA 1
ATOM 906 C C . LEU A 1 108 ? -11.095 1.045 -2.867 1.00 95.69 108 LEU A C 1
ATOM 908 O O . LEU A 1 108 ? -12.121 0.842 -3.518 1.00 95.69 108 LEU A O 1
ATOM 912 N N . LEU A 1 109 ? -10.137 1.862 -3.282 1.00 94.19 109 LEU A N 1
ATOM 913 C CA . LEU A 1 109 ? -10.126 2.528 -4.581 1.00 94.19 109 LEU A CA 1
ATOM 914 C C . LEU A 1 109 ? -8.713 2.444 -5.164 1.00 94.19 109 LEU A C 1
ATOM 916 O O . LEU A 1 109 ? -7.753 2.818 -4.507 1.00 94.19 109 LEU A O 1
ATOM 920 N N . LEU A 1 11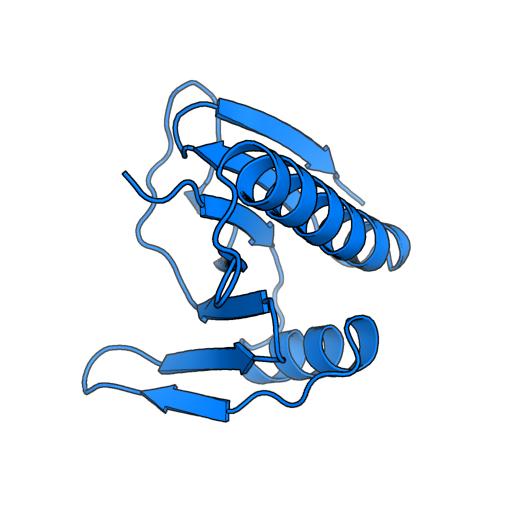0 ? -8.593 1.951 -6.393 1.00 93.94 110 LEU A N 1
ATOM 921 C CA . LEU A 1 110 ? -7.343 1.911 -7.148 1.00 93.94 110 LEU A CA 1
ATOM 922 C C . LEU A 1 110 ? -7.339 3.042 -8.177 1.00 93.94 110 LEU A C 1
ATOM 924 O O . LEU A 1 110 ? -8.262 3.138 -8.998 1.00 93.94 110 LEU A O 1
ATOM 928 N N . ALA A 1 111 ? -6.291 3.859 -8.164 1.00 90.31 111 ALA A N 1
ATOM 929 C CA . ALA A 1 111 ? -6.047 4.920 -9.132 1.00 90.31 111 ALA A CA 1
ATOM 930 C C . ALA A 1 111 ? -4.710 4.697 -9.864 1.00 90.31 111 ALA A C 1
ATOM 932 O O . ALA A 1 111 ? -3.741 4.212 -9.288 1.00 90.31 111 ALA A O 1
ATOM 933 N N . ASP A 1 112 ? -4.683 5.025 -11.154 1.00 85.88 112 ASP A N 1
ATOM 934 C CA . ASP A 1 112 ? -3.491 5.016 -12.016 1.00 85.88 112 ASP A CA 1
ATOM 935 C C . ASP A 1 112 ? -3.270 6.446 -12.458 1.00 85.88 112 ASP A C 1
ATOM 937 O O . ASP A 1 112 ? -4.091 6.927 -13.237 1.00 85.88 112 ASP A O 1
ATOM 941 N N . ASP A 1 113 ? -2.218 7.100 -11.956 1.00 74.69 113 ASP A N 1
ATOM 942 C CA . ASP A 1 113 ? -1.982 8.532 -12.159 1.00 74.69 113 ASP A CA 1
ATOM 943 C C . ASP A 1 113 ? -3.234 9.322 -11.726 1.00 74.69 113 ASP A C 1
ATOM 945 O O . ASP A 1 113 ? -4.152 9.492 -12.525 1.00 74.69 113 ASP A O 1
ATOM 949 N N . LEU A 1 114 ? -3.294 9.712 -10.437 1.00 67.56 114 LEU A N 1
ATOM 950 C CA . LEU A 1 114 ? -4.344 10.346 -9.582 1.00 67.56 114 LEU A CA 1
ATOM 951 C C . LEU A 1 114 ? -5.561 11.062 -10.221 1.00 67.56 114 LEU A C 1
ATOM 953 O O . LEU A 1 114 ? -6.567 11.349 -9.572 1.00 67.56 114 LEU A O 1
ATOM 957 N N . GLN A 1 115 ? -5.494 11.378 -11.501 1.00 66.69 115 GLN A N 1
ATOM 958 C CA . GLN A 1 115 ? -6.565 11.808 -12.384 1.00 66.69 115 GLN A CA 1
ATOM 959 C C . GLN A 1 115 ? -7.441 10.663 -12.926 1.00 66.69 115 GLN A C 1
ATOM 961 O O . GLN A 1 115 ? -8.507 10.954 -13.472 1.00 66.69 115 GLN A O 1
ATOM 966 N N . LYS A 1 116 ? -7.052 9.384 -12.805 1.00 77.81 116 LYS A N 1
ATOM 967 C CA . LYS A 1 116 ? -7.814 8.264 -13.384 1.00 77.81 116 LYS A CA 1
ATOM 968 C C . LYS A 1 116 ? -8.081 7.129 -12.393 1.00 77.81 116 LYS A C 1
ATOM 970 O O . LYS A 1 116 ? -7.211 6.341 -12.031 1.00 77.81 116 LYS A O 1
ATOM 975 N N . LYS A 1 117 ? -9.364 6.970 -12.062 1.00 81.50 117 LYS A N 1
ATOM 976 C CA . LYS A 1 117 ? -9.896 5.787 -11.379 1.00 81.50 117 LYS A CA 1
ATOM 977 C C . LYS A 1 117 ? -9.757 4.537 -12.242 1.00 81.50 117 LYS A C 1
ATOM 979 O O . LYS A 1 117 ? -10.193 4.531 -13.395 1.00 81.50 117 LYS A O 1
ATOM 984 N N . VAL A 1 118 ? -9.239 3.469 -11.648 1.00 83.75 118 VAL A N 1
ATOM 985 C CA . VAL A 1 118 ? -9.103 2.156 -12.286 1.00 83.75 118 VAL A CA 1
ATOM 986 C C . VAL A 1 118 ? -10.158 1.188 -11.765 1.00 83.75 118 VAL A C 1
ATOM 988 O O . VAL A 1 118 ? -10.895 0.611 -12.562 1.00 83.75 118 VAL A O 1
ATOM 991 N N . GLU A 1 119 ? -10.270 1.039 -10.443 1.00 88.19 119 GLU A N 1
ATOM 992 C CA . GLU A 1 119 ? -11.193 0.090 -9.808 1.00 88.19 119 GLU A CA 1
ATOM 993 C C . GLU A 1 119 ? -11.672 0.607 -8.442 1.00 88.19 119 GLU A C 1
ATOM 995 O O . GLU A 1 119 ? -10.972 1.361 -7.779 1.00 88.19 119 GLU A O 1
ATOM 1000 N N . GLU A 1 120 ? -12.873 0.218 -8.010 1.00 86.69 120 GLU A N 1
ATOM 1001 C CA . GLU A 1 120 ? -13.372 0.464 -6.651 1.00 86.69 120 GLU A CA 1
ATOM 1002 C C . GLU A 1 120 ? -14.019 -0.803 -6.102 1.00 86.69 120 GLU A C 1
ATOM 1004 O O . GLU A 1 120 ? -14.704 -1.534 -6.822 1.00 86.69 120 GLU A O 1
ATOM 1009 N N . TYR A 1 121 ? -13.818 -1.036 -4.811 1.00 90.00 121 TYR A N 1
ATOM 1010 C CA . TYR A 1 121 ? -14.450 -2.100 -4.058 1.00 90.00 121 TYR A CA 1
ATOM 1011 C C . TYR A 1 121 ? -15.113 -1.533 -2.805 1.00 90.00 121 TYR A C 1
ATOM 1013 O O . TYR A 1 121 ? -14.494 -0.789 -2.047 1.00 90.00 121 TYR A O 1
ATOM 1021 N N . GLN A 1 122 ? -16.365 -1.920 -2.574 1.00 85.62 122 GLN A N 1
ATOM 1022 C CA . GLN A 1 122 ? -17.078 -1.675 -1.325 1.00 85.62 122 GLN A CA 1
ATOM 1023 C C . GLN A 1 122 ? -17.496 -3.042 -0.756 1.00 85.62 122 GLN A C 1
ATOM 1025 O O . GLN A 1 122 ? -18.063 -3.833 -1.517 1.00 85.62 122 GLN A O 1
ATOM 1030 N N . PRO A 1 123 ? -17.146 -3.355 0.505 1.00 74.75 123 PRO A N 1
ATOM 1031 C CA . PRO A 1 123 ? -17.339 -4.676 1.099 1.00 74.75 123 PRO A CA 1
ATOM 1032 C C . PRO A 1 123 ? -18.800 -5.077 1.322 1.00 74.75 123 PRO A C 1
ATOM 1034 O O . PRO A 1 123 ? -19.662 -4.183 1.481 1.00 74.75 123 PRO A O 1
#